Protein AF-A0A534Y8J9-F1 (afdb_monomer_lite)

pLDDT: mean 87.26, std 17.36, range [36.03, 98.44]

Radius of gyration: 17.43 Å; chains: 1; bounding box: 49×21×51 Å

Structure (mmCIF, N/CA/C/O backbone):
data_AF-A0A534Y8J9-F1
#
_entry.id   AF-A0A534Y8J9-F1
#
loop_
_atom_site.group_PDB
_atom_site.id
_atom_site.type_symbol
_atom_site.label_atom_id
_atom_site.label_alt_id
_atom_site.label_comp_id
_atom_site.label_asym_id
_atom_site.label_entity_id
_atom_site.label_seq_id
_atom_site.pdbx_PDB_ins_code
_atom_site.Cartn_x
_atom_site.Cartn_y
_atom_site.Cartn_z
_atom_site.occupancy
_atom_site.B_iso_or_equiv
_atom_site.auth_seq_id
_atom_site.auth_comp_id
_atom_site.auth_asym_id
_atom_site.auth_atom_id
_atom_site.pdbx_PDB_model_num
ATOM 1 N N . MET A 1 1 ? -16.786 -9.524 13.649 1.00 48.41 1 MET A N 1
ATOM 2 C CA . MET A 1 1 ? -15.762 -8.458 13.707 1.00 48.41 1 MET A CA 1
ATOM 3 C C . MET A 1 1 ? -15.717 -7.837 12.324 1.00 48.41 1 MET A C 1
ATOM 5 O O . MET A 1 1 ? -15.467 -8.593 11.394 1.00 48.41 1 MET A O 1
ATOM 9 N N . ALA A 1 2 ? -16.058 -6.559 12.136 1.00 64.69 2 ALA A N 1
ATOM 10 C CA . ALA A 1 2 ? -16.004 -5.973 10.794 1.00 64.69 2 ALA A CA 1
ATOM 11 C C . ALA A 1 2 ? -14.653 -5.271 10.601 1.00 64.69 2 ALA A C 1
ATOM 13 O O . ALA A 1 2 ? -14.343 -4.292 11.273 1.00 64.69 2 ALA A O 1
ATOM 14 N N . GLY A 1 3 ? -13.836 -5.839 9.720 1.00 76.81 3 GLY A N 1
ATOM 15 C CA . GLY A 1 3 ? -12.626 -5.232 9.173 1.00 76.81 3 GLY A CA 1
ATOM 16 C C . GLY A 1 3 ? -12.823 -4.921 7.690 1.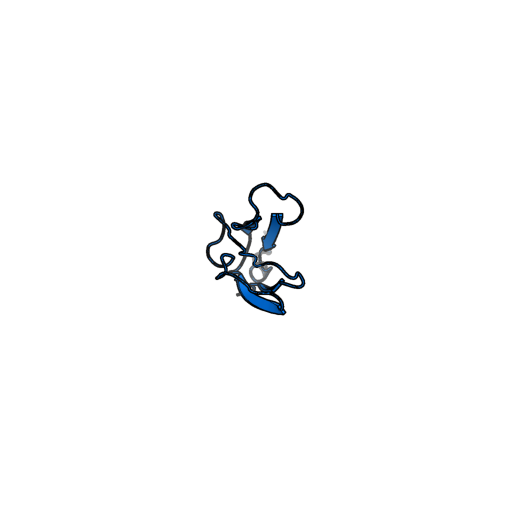00 76.81 3 GLY A C 1
ATOM 17 O O . GLY A 1 3 ? -13.936 -5.027 7.173 1.00 76.81 3 GLY A O 1
ATOM 18 N N . ALA A 1 4 ? -11.745 -4.579 6.994 1.00 86.25 4 ALA A N 1
ATOM 19 C CA . ALA A 1 4 ? -11.763 -4.371 5.547 1.00 86.25 4 ALA A CA 1
ATOM 20 C C . ALA A 1 4 ? -10.644 -5.171 4.880 1.00 86.25 4 ALA A C 1
ATOM 22 O O . ALA A 1 4 ? -9.545 -5.279 5.419 1.00 86.25 4 ALA A O 1
ATOM 23 N N . ARG A 1 5 ? -10.918 -5.713 3.693 1.00 93.81 5 ARG A N 1
ATOM 24 C CA . ARG A 1 5 ? -9.893 -6.291 2.821 1.00 93.81 5 ARG A CA 1
ATOM 25 C C . ARG A 1 5 ? -9.537 -5.253 1.764 1.00 93.81 5 ARG A C 1
ATOM 27 O O . ARG A 1 5 ? -10.429 -4.775 1.070 1.00 93.81 5 ARG A O 1
ATOM 34 N N . L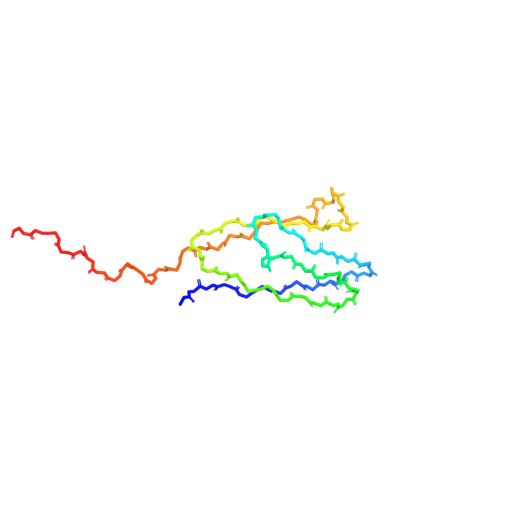EU A 1 6 ? -8.259 -4.912 1.667 1.00 95.38 6 LEU A N 1
ATOM 35 C CA . LEU A 1 6 ? -7.722 -3.976 0.683 1.00 95.38 6 LEU A CA 1
ATOM 36 C C . LEU A 1 6 ? -6.795 -4.727 -0.263 1.00 95.38 6 LEU A C 1
ATOM 38 O O . LEU A 1 6 ? -6.045 -5.597 0.176 1.00 95.38 6 LEU A O 1
ATOM 42 N N . GLU A 1 7 ? -6.830 -4.372 -1.539 1.00 97.62 7 GLU A N 1
ATOM 43 C CA . GLU A 1 7 ? -5.918 -4.895 -2.548 1.00 97.62 7 GLU A CA 1
ATOM 44 C C . GLU A 1 7 ? -5.170 -3.733 -3.194 1.00 97.62 7 GLU A C 1
ATOM 46 O O . GLU A 1 7 ? -5.776 -2.770 -3.660 1.00 97.62 7 GLU A O 1
ATOM 51 N N . PHE A 1 8 ? -3.845 -3.826 -3.176 1.00 97.31 8 PHE A N 1
ATOM 52 C CA . PHE A 1 8 ? -2.938 -2.909 -3.847 1.00 97.31 8 PHE A CA 1
ATOM 53 C C . PHE A 1 8 ? -2.361 -3.633 -5.048 1.00 97.31 8 PHE A C 1
ATOM 55 O O . PHE A 1 8 ? -1.734 -4.676 -4.873 1.00 97.31 8 PHE A O 1
ATOM 62 N N . THR A 1 9 ? -2.540 -3.074 -6.237 1.00 98.06 9 THR A N 1
ATOM 63 C CA . THR A 1 9 ? -1.964 -3.602 -7.474 1.00 98.06 9 THR A CA 1
ATOM 64 C C . THR A 1 9 ? -0.978 -2.588 -8.020 1.00 98.06 9 THR A C 1
ATOM 66 O O . THR A 1 9 ? -1.294 -1.404 -8.131 1.00 98.06 9 THR A O 1
ATOM 69 N N . ASN A 1 10 ? 0.224 -3.048 -8.347 1.00 97.81 10 ASN A N 1
ATOM 70 C CA . ASN A 1 10 ? 1.193 -2.236 -9.058 1.00 97.81 10 ASN A CA 1
ATOM 71 C C . ASN A 1 10 ? 0.870 -2.262 -10.558 1.00 97.81 10 ASN A C 1
ATOM 73 O O . ASN A 1 10 ? 1.225 -3.211 -11.253 1.00 97.81 10 ASN A O 1
ATOM 77 N N . GLU A 1 11 ? 0.188 -1.232 -11.050 1.00 97.00 11 GLU A N 1
ATOM 78 C CA . GLU A 1 11 ? -0.118 -1.068 -12.479 1.00 97.00 11 GLU A CA 1
ATOM 79 C C . GLU A 1 11 ? 0.969 -0.294 -13.250 1.00 97.00 11 GLU A C 1
ATOM 81 O O . GLU A 1 11 ? 0.833 -0.075 -14.453 1.00 97.00 11 GLU A O 1
ATOM 86 N N . ASP A 1 12 ? 2.052 0.114 -12.581 1.00 94.62 12 ASP A N 1
ATOM 87 C CA . ASP A 1 12 ? 3.215 0.728 -13.223 1.00 94.62 12 ASP A CA 1
ATOM 88 C C . ASP A 1 12 ? 4.212 -0.350 -13.704 1.00 94.62 12 ASP A C 1
ATOM 90 O O . ASP A 1 12 ? 4.055 -1.559 -13.525 1.00 94.62 12 ASP A O 1
ATOM 94 N N . THR A 1 13 ? 5.264 0.117 -14.360 1.00 96.25 13 THR A N 1
ATOM 95 C CA . THR A 1 13 ? 6.392 -0.621 -14.918 1.00 96.25 13 THR A CA 1
ATOM 96 C C . THR A 1 13 ? 7.575 -0.740 -13.958 1.00 96.25 13 THR A C 1
ATOM 98 O O . THR A 1 13 ? 8.461 -1.565 -14.187 1.00 96.25 13 THR A O 1
ATOM 101 N N . VAL A 1 14 ? 7.613 0.069 -12.894 1.00 96.81 14 VAL A N 1
ATOM 102 C CA . VAL A 1 14 ? 8.672 0.043 -11.875 1.00 96.81 14 VAL A CA 1
ATOM 103 C C . VAL A 1 14 ? 8.223 -0.721 -10.634 1.00 96.81 14 VAL A C 1
ATOM 105 O O . VAL A 1 14 ? 7.037 -0.946 -10.424 1.00 96.81 14 VAL A O 1
ATOM 108 N N . ASN A 1 15 ? 9.170 -1.161 -9.808 1.00 98.19 15 ASN A N 1
ATOM 109 C CA . ASN A 1 15 ? 8.842 -1.823 -8.547 1.00 98.19 15 ASN A CA 1
ATOM 110 C C . ASN A 1 15 ? 8.360 -0.805 -7.508 1.00 98.19 15 ASN A C 1
ATOM 112 O O . ASN A 1 15 ? 8.953 0.265 -7.374 1.00 98.19 15 ASN A O 1
ATOM 116 N N . HIS A 1 16 ? 7.368 -1.201 -6.714 1.00 98.25 16 HIS A N 1
ATOM 117 C CA . HIS A 1 16 ? 6.814 -0.404 -5.618 1.00 98.25 16 HIS A CA 1
ATOM 118 C C . HIS A 1 16 ? 6.765 -1.214 -4.324 1.00 98.25 16 HIS A C 1
ATOM 120 O O . HIS A 1 16 ? 6.734 -2.445 -4.356 1.00 98.25 16 HIS A O 1
ATOM 126 N N . GLN A 1 17 ? 6.717 -0.548 -3.173 1.00 98.44 17 GLN A N 1
ATOM 127 C CA . GLN A 1 17 ? 6.481 -1.227 -1.901 1.00 98.44 17 GLN A CA 1
ATOM 128 C C . GLN A 1 17 ? 5.628 -0.373 -0.971 1.00 98.44 17 GLN A C 1
ATOM 130 O O . GLN A 1 17 ? 6.074 0.675 -0.515 1.00 98.44 17 GLN A O 1
ATOM 135 N N . VAL A 1 18 ? 4.437 -0.860 -0.624 1.00 98.06 18 VAL A N 1
ATOM 136 C CA . VAL A 1 18 ? 3.565 -0.190 0.344 1.00 98.06 18 VAL A CA 1
ATOM 137 C C . VAL A 1 18 ? 4.127 -0.416 1.745 1.00 98.06 18 VAL A C 1
ATOM 139 O O . VAL A 1 18 ? 4.323 -1.560 2.153 1.00 98.06 18 VAL A O 1
ATOM 142 N N . VAL A 1 19 ? 4.380 0.656 2.492 1.00 97.81 19 VAL A N 1
ATOM 143 C CA . VAL A 1 19 ? 4.800 0.593 3.899 1.00 97.81 19 VAL A CA 1
ATOM 144 C C . VAL A 1 19 ? 3.938 1.494 4.770 1.00 97.81 19 VAL A C 1
ATOM 146 O O . VAL A 1 19 ? 3.504 2.563 4.343 1.00 97.81 19 VAL A O 1
ATOM 149 N N . SER A 1 20 ? 3.710 1.072 6.013 1.00 97.12 20 SER A N 1
ATOM 150 C CA . SER A 1 20 ? 2.972 1.841 7.016 1.00 97.12 20 SER A CA 1
ATOM 151 C C . SER A 1 20 ? 3.614 1.677 8.389 1.00 97.12 20 SER A C 1
ATOM 153 O O . SER A 1 20 ? 3.872 0.557 8.829 1.00 97.12 20 SER A O 1
ATOM 155 N N . ASN A 1 21 ? 3.834 2.798 9.080 1.00 95.56 21 ASN A N 1
ATOM 156 C CA . ASN A 1 21 ? 4.287 2.805 10.476 1.00 95.56 21 ASN A CA 1
ATOM 157 C C . ASN A 1 21 ? 3.120 2.704 11.470 1.00 95.56 21 ASN A C 1
ATOM 159 O O . ASN A 1 21 ? 3.328 2.333 12.622 1.00 95.56 21 ASN A O 1
ATOM 163 N N . ASP A 1 22 ? 1.903 3.026 11.025 1.00 94.94 22 ASP A N 1
ATOM 164 C CA . ASP A 1 22 ? 0.708 3.035 11.872 1.00 94.94 22 ASP A CA 1
ATOM 165 C C . ASP A 1 22 ? 0.073 1.642 11.962 1.00 94.94 22 ASP A C 1
ATOM 167 O O . ASP A 1 22 ? -0.445 1.249 13.007 1.00 94.94 22 ASP A O 1
ATOM 171 N N . CYS A 1 23 ? 0.105 0.887 10.856 1.00 95.06 23 CYS A N 1
ATOM 172 C CA . CYS A 1 23 ? -0.559 -0.407 10.728 1.00 95.06 23 CYS A CA 1
ATOM 173 C C . CYS A 1 23 ? 0.333 -1.390 9.969 1.00 95.06 23 CYS A C 1
ATOM 175 O O . CYS A 1 23 ? 0.437 -1.341 8.744 1.00 95.06 23 CYS A O 1
ATOM 177 N N . SER A 1 24 ? 0.943 -2.333 10.689 1.00 94.88 24 SER A N 1
ATOM 178 C CA . SER A 1 24 ? 1.850 -3.327 10.098 1.00 94.88 24 SER A CA 1
ATOM 179 C C . SER A 1 24 ? 1.173 -4.226 9.057 1.00 94.88 24 SER A C 1
ATOM 181 O O . SER A 1 24 ? 1.839 -4.712 8.148 1.00 94.88 24 SER A O 1
ATOM 183 N N . GLU A 1 25 ? -0.152 -4.398 9.137 1.00 94.88 25 GLU A N 1
ATOM 184 C CA . GLU A 1 25 ? -0.948 -5.158 8.161 1.00 94.88 25 GLU A CA 1
ATOM 185 C C . GLU A 1 25 ? -0.925 -4.513 6.762 1.00 94.88 25 GLU A C 1
ATOM 187 O O . GLU A 1 25 ? -1.193 -5.182 5.766 1.00 94.88 25 GLU A O 1
ATOM 192 N N . LEU A 1 26 ? -0.612 -3.215 6.697 1.00 96.00 26 LEU A N 1
ATOM 193 C CA . LEU A 1 26 ? -0.541 -2.400 5.487 1.00 96.00 26 LEU A CA 1
ATOM 194 C C . LEU A 1 26 ? 0.902 -2.261 4.966 1.00 96.00 26 LEU A C 1
ATOM 196 O O . LEU A 1 26 ? 1.214 -1.317 4.248 1.00 96.00 26 LEU A O 1
ATOM 200 N N . SER A 1 27 ? 1.794 -3.182 5.341 1.00 97.50 27 SER A N 1
ATOM 201 C CA . SER A 1 27 ? 3.152 -3.272 4.795 1.00 97.50 27 SER A CA 1
ATOM 202 C C . SER A 1 27 ? 3.286 -4.484 3.875 1.00 97.50 27 SER A C 1
ATOM 204 O O . SER A 1 27 ? 3.091 -5.624 4.300 1.00 97.50 27 SER A O 1
ATOM 206 N N . SER A 1 28 ? 3.622 -4.242 2.610 1.00 98.06 28 SER A N 1
ATOM 207 C CA . SER A 1 28 ? 3.752 -5.268 1.579 1.00 98.06 28 SER A CA 1
ATOM 208 C C . SER A 1 28 ? 5.209 -5.715 1.386 1.00 98.06 28 SER A C 1
ATOM 210 O O . SER A 1 28 ? 6.156 -4.982 1.699 1.00 98.06 28 SER A O 1
ATOM 212 N N . PRO A 1 29 ? 5.432 -6.891 0.776 1.00 98.06 29 PRO A N 1
ATOM 213 C CA . PRO A 1 29 ? 6.654 -7.154 0.021 1.00 98.06 29 PRO A CA 1
ATOM 214 C C . PRO A 1 29 ? 6.820 -6.155 -1.137 1.00 98.06 29 PRO A C 1
ATOM 216 O O . PRO A 1 29 ? 5.887 -5.424 -1.478 1.00 98.06 29 PRO A O 1
ATOM 219 N N . VAL A 1 30 ? 7.987 -6.159 -1.784 1.00 98.38 30 VAL A N 1
ATOM 220 C CA . VAL A 1 30 ? 8.172 -5.428 -3.047 1.00 98.38 30 VAL A CA 1
ATOM 221 C C . VAL A 1 30 ? 7.251 -6.021 -4.115 1.00 98.38 30 VAL A C 1
ATOM 223 O O . VAL A 1 30 ? 7.271 -7.227 -4.364 1.00 98.38 30 VAL A O 1
ATOM 226 N N . LEU A 1 31 ? 6.456 -5.164 -4.748 1.00 98.44 31 LEU A N 1
ATOM 227 C CA . LEU A 1 31 ? 5.526 -5.496 -5.816 1.00 98.44 31 LEU A CA 1
ATOM 228 C C . LEU A 1 31 ? 6.173 -5.159 -7.156 1.00 98.44 31 LEU A C 1
ATOM 230 O O . LEU A 1 31 ? 6.408 -3.991 -7.471 1.00 98.44 31 LEU A O 1
ATOM 234 N N . ALA A 1 32 ? 6.457 -6.190 -7.947 1.00 98.44 32 ALA A N 1
ATOM 235 C CA . ALA A 1 32 ? 6.834 -6.021 -9.346 1.00 98.44 32 ALA A CA 1
ATOM 236 C C . ALA A 1 32 ? 5.644 -5.520 -10.185 1.00 98.44 32 ALA A C 1
ATOM 238 O O . ALA A 1 32 ? 4.504 -5.542 -9.719 1.00 98.44 32 ALA A O 1
ATOM 239 N N . ALA A 1 33 ? 5.907 -5.089 -11.419 1.00 98.06 33 ALA A N 1
ATOM 240 C CA . ALA A 1 33 ? 4.865 -4.682 -12.362 1.00 98.06 33 ALA A CA 1
ATOM 241 C C . ALA A 1 33 ? 3.788 -5.774 -12.515 1.00 98.06 33 ALA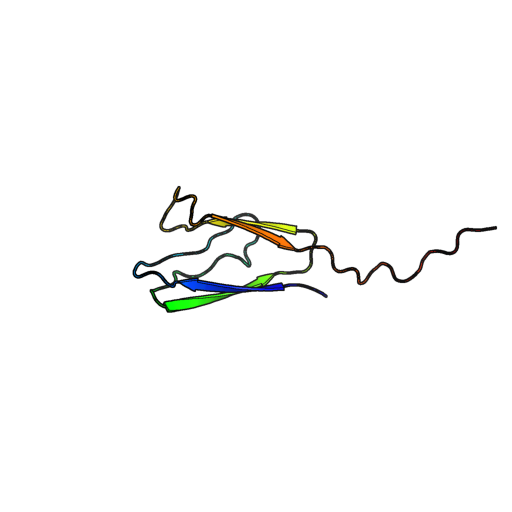 A C 1
ATOM 243 O O . ALA A 1 33 ? 4.102 -6.945 -12.744 1.00 98.06 33 ALA A O 1
ATOM 244 N N . GLY A 1 34 ? 2.520 -5.392 -12.361 1.00 98.00 34 GLY A N 1
ATOM 245 C CA . GLY A 1 34 ? 1.353 -6.276 -12.405 1.00 98.00 34 GLY A CA 1
ATOM 246 C C . GLY A 1 34 ? 1.129 -7.141 -11.158 1.00 98.00 34 GLY A C 1
ATOM 247 O O . GLY A 1 34 ? 0.160 -7.896 -11.123 1.00 98.00 34 GLY A O 1
ATOM 248 N N . ALA A 1 35 ? 1.996 -7.072 -10.143 1.00 98.44 35 ALA A N 1
ATOM 249 C CA . ALA A 1 35 ? 1.816 -7.821 -8.902 1.00 98.44 35 ALA A CA 1
ATOM 250 C C . ALA A 1 35 ? 0.844 -7.113 -7.948 1.00 98.44 35 ALA A C 1
ATOM 252 O O . ALA A 1 35 ? 0.767 -5.882 -7.915 1.00 98.44 35 ALA A O 1
ATOM 253 N N . SER A 1 36 ? 0.170 -7.906 -7.112 1.00 98.31 36 SER A N 1
ATOM 254 C CA . SER A 1 36 ? -0.790 -7.409 -6.126 1.00 98.31 36 SER A CA 1
ATOM 255 C C . SER A 1 36 ? -0.484 -7.900 -4.714 1.00 98.31 36 SER A C 1
ATOM 257 O O . SER A 1 36 ? 0.041 -8.996 -4.507 1.00 98.31 36 SER A O 1
ATOM 259 N N . PHE A 1 37 ? -0.858 -7.092 -3.727 1.00 98.19 37 PHE A N 1
ATOM 260 C CA . PHE A 1 37 ? -0.813 -7.414 -2.307 1.00 98.19 37 PHE A CA 1
ATOM 261 C C . PHE A 1 37 ? -2.173 -7.164 -1.666 1.00 98.19 37 PHE A C 1
ATOM 263 O O . PHE A 1 37 ? -2.778 -6.107 -1.830 1.00 98.19 37 PHE A O 1
ATOM 270 N N . THR A 1 38 ? -2.643 -8.144 -0.898 1.00 98.19 38 THR A N 1
ATOM 271 C CA . THR A 1 38 ? -3.858 -8.019 -0.096 1.00 98.19 38 THR A CA 1
ATOM 272 C C . THR A 1 38 ? -3.496 -7.720 1.357 1.00 98.19 38 THR A C 1
ATOM 274 O O . THR A 1 38 ? -2.877 -8.556 2.014 1.00 98.19 38 THR A O 1
ATOM 277 N N . ALA A 1 39 ? -3.997 -6.606 1.891 1.00 96.62 39 ALA A N 1
ATOM 278 C CA . ALA A 1 39 ? -4.006 -6.315 3.322 1.00 96.62 39 ALA A CA 1
ATOM 279 C C . ALA A 1 39 ? -5.372 -6.664 3.932 1.00 96.62 39 ALA A C 1
ATOM 281 O O . ALA A 1 39 ? -6.423 -6.348 3.367 1.00 96.62 39 ALA A O 1
ATOM 282 N N . THR A 1 40 ? -5.374 -7.294 5.107 1.00 95.31 40 THR A N 1
ATOM 283 C CA . THR A 1 40 ? -6.597 -7.500 5.899 1.00 95.31 40 THR A CA 1
ATOM 284 C C . THR A 1 40 ? -6.544 -6.595 7.117 1.00 95.31 40 THR A C 1
ATOM 286 O O . THR A 1 40 ? -5.801 -6.851 8.060 1.00 95.31 40 THR A O 1
ATOM 289 N N . MET A 1 41 ? -7.332 -5.527 7.090 1.00 92.62 41 MET A N 1
ATOM 290 C CA . MET A 1 41 ? -7.388 -4.551 8.166 1.00 92.62 41 MET A CA 1
ATOM 291 C C . MET A 1 41 ? -8.244 -5.089 9.309 1.00 92.62 41 MET A C 1
ATOM 293 O O . MET A 1 41 ? -9.409 -5.443 9.101 1.00 92.62 41 MET A O 1
ATOM 297 N N . GLY A 1 42 ? -7.692 -5.093 10.526 1.00 89.75 42 GLY A N 1
ATOM 298 C CA . GLY A 1 42 ? -8.477 -5.296 11.744 1.00 89.75 42 GLY A CA 1
ATOM 299 C C . GLY A 1 42 ? -9.620 -4.281 11.910 1.00 89.75 42 GLY A C 1
ATOM 300 O O . GLY A 1 42 ? -9.689 -3.273 11.202 1.00 89.75 42 GLY A O 1
ATOM 301 N N . ALA A 1 43 ? -10.517 -4.549 12.862 1.00 89.00 43 ALA A N 1
ATOM 302 C CA . ALA A 1 43 ? -11.648 -3.671 13.154 1.00 89.00 43 ALA A CA 1
ATOM 303 C C . ALA A 1 43 ? -11.198 -2.259 13.573 1.00 89.00 43 ALA A C 1
ATOM 305 O O . ALA A 1 43 ? -10.148 -2.085 14.193 1.00 89.00 43 ALA A O 1
ATOM 306 N N . GLY A 1 44 ? -12.008 -1.260 13.221 1.00 88.81 44 GLY A N 1
ATOM 307 C CA . GLY A 1 44 ? -11.810 0.126 13.637 1.00 88.81 44 GLY A CA 1
ATOM 308 C C . GLY A 1 44 ? -12.320 0.423 15.060 1.00 88.81 44 GLY A C 1
ATOM 309 O O . GLY A 1 44 ? -12.870 -0.466 15.714 1.00 88.81 44 GLY A O 1
ATOM 310 N N . PRO A 1 45 ? -12.208 1.683 15.522 1.00 91.50 45 PRO A N 1
ATOM 311 C CA . PRO A 1 45 ? -11.728 2.831 14.754 1.00 91.50 45 PRO A CA 1
ATOM 312 C C . PRO A 1 45 ? -10.195 2.886 14.690 1.00 91.50 45 PRO A C 1
ATOM 314 O O . PRO A 1 45 ? -9.527 2.865 15.720 1.00 91.50 45 PRO A O 1
ATOM 317 N N . LYS A 1 46 ? -9.632 2.988 13.480 1.00 91.94 46 LYS A N 1
ATOM 318 C CA . LYS A 1 46 ? -8.200 3.265 13.279 1.00 91.94 46 LYS A CA 1
ATOM 319 C C . LYS A 1 46 ? -7.936 4.005 11.974 1.00 91.94 46 LYS A C 1
ATOM 321 O O . LYS A 1 46 ? -8.670 3.838 11.001 1.00 91.94 46 LYS A O 1
ATOM 326 N N . THR A 1 47 ? -6.859 4.781 11.960 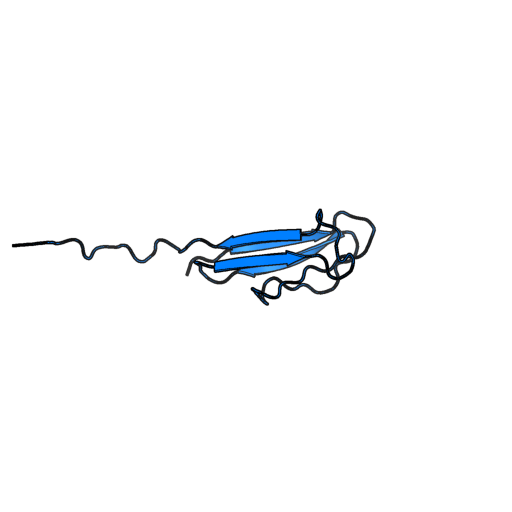1.00 95.50 47 THR A N 1
ATOM 327 C CA . THR A 1 47 ? -6.356 5.479 10.775 1.00 95.50 47 THR A CA 1
ATOM 328 C C . THR A 1 47 ? -4.916 5.050 10.544 1.00 95.50 47 THR A C 1
ATOM 330 O O . THR A 1 47 ? -4.106 5.129 11.460 1.00 95.50 47 THR A O 1
ATOM 333 N N . CYS A 1 48 ? -4.621 4.596 9.331 1.00 96.00 48 CYS A N 1
ATOM 334 C CA . CYS A 1 48 ? -3.310 4.119 8.918 1.00 96.00 48 CYS A CA 1
ATOM 335 C C . CYS A 1 48 ? -2.828 4.953 7.736 1.00 96.00 48 CYS A C 1
ATOM 337 O O . CYS A 1 48 ? -3.506 5.002 6.708 1.00 96.00 48 CYS A O 1
ATOM 339 N N . THR A 1 49 ? -1.667 5.583 7.844 1.00 97.31 49 THR A N 1
ATOM 340 C CA . THR A 1 49 ? -0.998 6.191 6.692 1.00 97.31 49 THR A CA 1
ATOM 341 C C . THR A 1 49 ? -0.110 5.166 6.004 1.00 97.31 49 THR A C 1
ATOM 343 O O . THR A 1 49 ? 0.444 4.278 6.654 1.00 97.31 49 THR A O 1
ATOM 346 N N . PHE A 1 50 ? 0.013 5.257 4.685 1.00 97.44 50 PHE A N 1
ATOM 347 C CA . PHE A 1 50 ? 0.949 4.446 3.917 1.00 97.44 50 PHE A CA 1
ATOM 348 C C . PHE A 1 50 ? 1.687 5.291 2.885 1.00 97.44 50 PHE A C 1
ATOM 350 O O . PHE A 1 50 ? 1.190 6.328 2.434 1.00 97.44 50 PHE A O 1
ATOM 357 N N . SER A 1 51 ? 2.870 4.829 2.502 1.00 97.75 51 SER A N 1
ATOM 358 C CA . SER A 1 51 ? 3.685 5.415 1.443 1.00 97.75 51 SER A CA 1
ATOM 359 C C . SER A 1 51 ? 4.422 4.336 0.656 1.00 97.75 51 SER A C 1
ATOM 361 O O . SER A 1 51 ? 4.465 3.174 1.065 1.00 97.75 51 SER A O 1
ATOM 363 N N . ASP A 1 52 ? 5.004 4.722 -0.477 1.00 97.75 52 ASP A N 1
ATOM 364 C CA . ASP A 1 52 ? 5.946 3.879 -1.204 1.00 97.75 52 ASP A CA 1
ATOM 365 C C . ASP A 1 52 ? 7.371 4.020 -0.649 1.00 97.75 52 ASP A C 1
ATOM 367 O O . ASP A 1 52 ? 7.981 5.092 -0.727 1.00 97.75 52 ASP A O 1
ATOM 371 N N . ALA A 1 53 ? 7.923 2.927 -0.119 1.00 97.56 53 ALA A N 1
ATOM 372 C CA . ALA A 1 53 ? 9.285 2.894 0.413 1.00 97.56 53 ALA A CA 1
ATOM 373 C C . ALA A 1 53 ? 10.366 3.046 -0.665 1.00 97.56 53 ALA A C 1
ATOM 375 O O . ALA A 1 53 ? 11.458 3.534 -0.371 1.00 97.56 53 ALA A O 1
ATOM 376 N N . LEU A 1 54 ? 10.082 2.629 -1.903 1.00 97.56 54 LEU A N 1
ATOM 377 C CA . LEU A 1 54 ? 11.037 2.691 -3.012 1.00 97.56 54 LEU A CA 1
ATOM 378 C C . LEU A 1 54 ? 11.026 4.056 -3.705 1.00 97.56 54 LEU A C 1
ATOM 380 O O . LEU A 1 54 ? 11.973 4.401 -4.412 1.00 97.56 54 LEU A O 1
ATOM 384 N N . MET A 1 55 ? 9.990 4.859 -3.460 1.00 94.75 55 MET A N 1
ATOM 385 C CA . MET A 1 55 ? 9.858 6.218 -3.977 1.00 94.75 55 MET A CA 1
ATOM 386 C C . MET A 1 55 ? 9.558 7.228 -2.864 1.00 94.75 55 MET A C 1
ATOM 388 O O . MET A 1 55 ? 8.510 7.887 -2.870 1.00 94.75 55 MET A O 1
ATOM 392 N N . PRO A 1 56 ? 10.499 7.409 -1.919 1.00 90.06 56 PRO A N 1
ATOM 393 C CA . PRO A 1 56 ? 10.302 8.314 -0.798 1.00 90.06 56 PRO A CA 1
ATOM 394 C C . PRO A 1 56 ? 10.070 9.749 -1.289 1.00 90.06 56 PRO A C 1
ATOM 396 O O . PRO A 1 56 ? 10.766 10.257 -2.170 1.00 90.06 56 PRO A O 1
ATOM 399 N N . GLY A 1 57 ? 9.068 10.417 -0.715 1.00 88.38 57 GLY A N 1
ATOM 400 C CA . GLY A 1 57 ? 8.728 11.807 -1.032 1.00 88.38 57 GLY A CA 1
ATOM 401 C C . GLY A 1 57 ? 7.865 12.004 -2.284 1.00 88.38 57 GLY A C 1
ATOM 402 O O . GLY A 1 57 ? 7.448 13.131 -2.555 1.00 88.38 57 GLY A O 1
ATOM 403 N N . LYS A 1 58 ? 7.532 10.943 -3.034 1.00 93.31 58 LYS A N 1
ATOM 404 C CA . LYS A 1 58 ? 6.515 11.022 -4.091 1.00 93.31 58 LYS A CA 1
ATOM 405 C C . LYS A 1 58 ? 5.126 11.047 -3.462 1.00 93.31 58 LYS A C 1
ATOM 407 O O . LYS A 1 58 ? 4.544 10.009 -3.170 1.00 93.31 58 LYS A O 1
ATOM 412 N N . THR A 1 59 ? 4.568 12.243 -3.290 1.00 92.94 59 THR A N 1
ATOM 413 C CA . THR A 1 59 ? 3.265 12.433 -2.631 1.00 92.94 59 THR A CA 1
ATOM 414 C C . THR A 1 59 ? 2.103 11.724 -3.319 1.00 92.94 59 THR A C 1
ATOM 416 O O . THR A 1 59 ? 1.140 11.378 -2.644 1.00 92.94 59 THR A O 1
ATOM 419 N N . ALA A 1 60 ? 2.216 11.457 -4.622 1.00 94.19 60 ALA A N 1
ATOM 420 C CA . ALA A 1 60 ? 1.247 10.671 -5.383 1.00 94.19 60 ALA A CA 1
ATOM 421 C C . ALA A 1 60 ? 1.149 9.201 -4.930 1.00 94.19 60 ALA A C 1
ATOM 423 O O . ALA A 1 60 ? 0.122 8.572 -5.155 1.00 94.19 60 ALA A O 1
ATOM 424 N N . PHE A 1 61 ? 2.186 8.665 -4.277 1.00 95.12 61 PHE A N 1
ATOM 425 C CA . PHE A 1 61 ? 2.227 7.294 -3.756 1.00 95.12 61 PHE A CA 1
ATOM 426 C C . PHE A 1 61 ? 2.109 7.257 -2.230 1.00 95.12 61 PHE A C 1
ATOM 428 O O . PHE A 1 61 ? 2.686 6.396 -1.570 1.00 95.12 61 PHE A O 1
ATOM 435 N N . GLN A 1 62 ? 1.387 8.221 -1.660 1.00 96.12 62 GLN A N 1
ATOM 436 C CA . GLN A 1 62 ? 1.074 8.278 -0.238 1.00 96.12 62 GLN A CA 1
ATOM 437 C C . GLN A 1 62 ? -0.437 8.353 -0.057 1.00 96.12 62 GLN A C 1
ATOM 439 O O . GLN A 1 62 ? -1.135 8.974 -0.859 1.00 96.12 62 GLN A O 1
ATOM 444 N N . GLY A 1 63 ? -0.948 7.753 1.011 1.00 96.19 63 GLY A N 1
ATOM 445 C CA . GLY A 1 63 ? -2.378 7.755 1.278 1.00 96.19 63 GLY A CA 1
ATOM 446 C C . GLY A 1 63 ? -2.725 7.426 2.718 1.00 96.19 63 GLY A C 1
ATOM 447 O O . GLY A 1 63 ? -1.866 7.122 3.545 1.00 96.19 63 GLY A O 1
ATOM 448 N N . THR A 1 64 ? -4.024 7.486 2.999 1.00 96.75 64 THR A N 1
ATOM 449 C CA . THR A 1 64 ? -4.588 7.220 4.320 1.00 96.75 64 THR A CA 1
ATOM 450 C C . THR A 1 64 ? -5.745 6.243 4.191 1.00 96.75 64 THR A C 1
ATOM 452 O O . THR A 1 64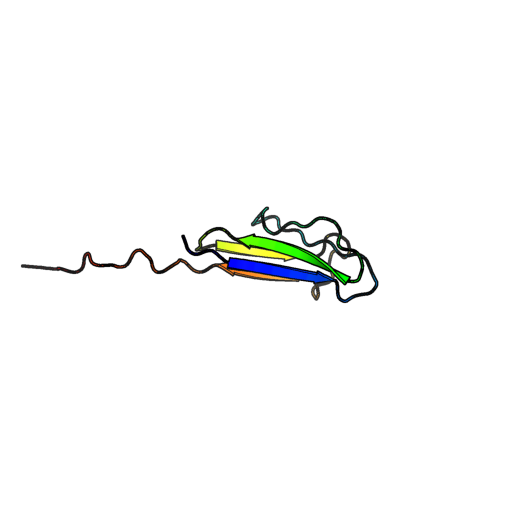 ? -6.648 6.438 3.381 1.00 96.75 64 THR A O 1
ATOM 455 N N . VAL A 1 65 ? -5.737 5.210 5.026 1.00 95.19 65 VAL A N 1
ATOM 456 C CA . VAL A 1 65 ? -6.840 4.269 5.214 1.00 95.19 65 VAL A CA 1
ATOM 457 C C . VAL A 1 65 ? -7.487 4.563 6.560 1.00 95.19 65 VAL A C 1
ATOM 459 O O . VAL A 1 65 ? -6.838 4.451 7.597 1.00 95.19 65 VAL A O 1
ATOM 462 N N . THR A 1 66 ? -8.778 4.887 6.564 1.00 94.38 66 THR A N 1
ATOM 463 C CA . THR A 1 66 ? -9.566 5.007 7.797 1.00 94.38 66 THR A CA 1
ATOM 464 C C . THR A 1 66 ? -10.544 3.845 7.885 1.00 94.38 66 THR A C 1
ATOM 466 O O . THR A 1 66 ? -11.440 3.712 7.055 1.00 94.38 66 THR A O 1
ATOM 469 N N . VAL A 1 67 ? -10.385 3.007 8.908 1.00 92.12 67 VAL A N 1
ATOM 470 C CA . VAL A 1 67 ? -11.330 1.936 9.232 1.00 92.12 67 VAL A CA 1
ATOM 471 C C . VAL A 1 67 ? -12.275 2.461 10.298 1.00 92.12 67 VAL A C 1
ATOM 473 O O . VAL A 1 67 ? -11.860 2.768 11.417 1.00 92.12 67 VAL A O 1
ATOM 476 N N . GLN A 1 68 ? -13.550 2.580 9.948 1.00 89.75 68 GLN A N 1
ATOM 477 C CA . GLN A 1 68 ? -14.582 3.021 10.879 1.00 89.75 68 GLN A CA 1
ATOM 478 C C . GLN A 1 68 ? -14.919 1.912 11.882 1.00 89.75 68 GLN A C 1
ATOM 480 O O . GLN A 1 68 ? -14.753 0.720 11.611 1.00 89.75 68 GLN A O 1
ATOM 485 N N . GLN A 1 69 ? -15.398 2.308 13.059 1.00 84.06 69 GLN A N 1
ATOM 486 C CA . GLN A 1 69 ? -15.910 1.363 14.043 1.00 84.06 69 GLN A CA 1
ATOM 487 C C . GLN A 1 69 ? -17.105 0.606 13.455 1.00 84.06 69 GLN A C 1
ATOM 489 O O . GLN A 1 69 ? -18.029 1.207 12.908 1.00 84.06 69 GLN A O 1
ATOM 494 N N . SER A 1 70 ? -17.102 -0.722 13.574 1.00 72.25 70 SER A N 1
ATOM 495 C CA . SER A 1 70 ? -18.278 -1.517 13.226 1.00 72.25 70 SER A CA 1
ATOM 496 C C . SER A 1 70 ? -19.390 -1.206 14.227 1.00 72.25 70 SER A C 1
ATOM 498 O O . SER A 1 70 ? -19.180 -1.331 15.431 1.00 72.25 70 SER A O 1
ATOM 500 N N . SER A 1 71 ? -20.590 -0.875 13.760 1.00 64.25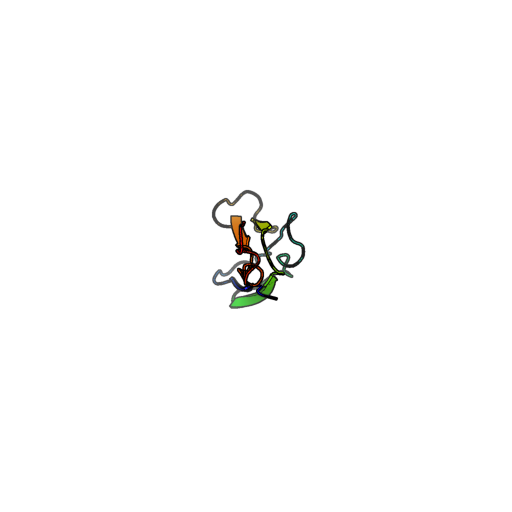 71 SER A N 1
ATOM 501 C CA . SER A 1 71 ? -21.766 -0.597 14.601 1.00 64.25 71 SER A CA 1
ATOM 502 C C . SER A 1 71 ? -22.328 -1.827 15.340 1.00 64.25 71 SER A C 1
ATOM 504 O O . SER A 1 71 ? -23.437 -1.792 15.864 1.00 64.25 71 SER A O 1
ATOM 506 N N . THR A 1 72 ? -21.572 -2.924 15.453 1.00 57.31 72 THR A N 1
ATOM 507 C CA . THR A 1 72 ? -21.985 -4.168 16.131 1.00 57.31 72 THR A CA 1
ATOM 508 C C . THR A 1 72 ? -21.897 -4.070 17.663 1.00 57.31 72 THR A C 1
ATOM 510 O O . THR A 1 72 ? -21.470 -5.008 18.331 1.00 57.31 72 THR A O 1
ATOM 513 N N . GLY A 1 73 ? -22.280 -2.919 18.216 1.00 53.31 73 GLY A N 1
ATOM 514 C CA . GLY A 1 73 ? -22.265 -2.627 19.648 1.00 53.31 73 GLY A CA 1
ATOM 515 C C . GLY A 1 73 ? -23.320 -1.619 20.109 1.00 53.31 73 GLY A C 1
ATOM 516 O O . GLY A 1 73 ? -23.309 -1.285 21.285 1.00 53.31 73 GLY A O 1
ATOM 517 N N . ASP A 1 74 ? -24.232 -1.166 19.238 1.00 50.12 74 ASP A N 1
ATOM 518 C CA . ASP A 1 74 ? -25.344 -0.280 19.635 1.00 50.12 74 ASP A CA 1
ATOM 519 C C . ASP A 1 74 ? -26.705 -0.998 19.598 1.00 50.12 74 ASP A C 1
ATOM 521 O O . ASP A 1 74 ? -27.751 -0.438 19.278 1.00 50.12 74 ASP A O 1
ATOM 525 N N . ALA A 1 75 ? -26.697 -2.295 19.917 1.00 51.03 75 ALA A N 1
ATOM 526 C CA . ALA A 1 75 ? -27.914 -3.026 20.240 1.00 51.03 75 ALA A CA 1
ATOM 527 C C . ALA A 1 75 ? -28.211 -2.870 21.742 1.00 51.03 75 ALA A C 1
ATOM 529 O O . ALA A 1 75 ? -27.899 -3.744 22.543 1.00 51.03 75 ALA A O 1
ATOM 530 N N . GLY A 1 76 ? -28.829 -1.741 22.097 1.00 48.59 76 GLY A N 1
ATOM 531 C CA . GLY A 1 76 ? -29.817 -1.675 23.175 1.00 48.59 76 GLY A CA 1
ATOM 532 C C . GLY A 1 76 ? -29.317 -1.717 24.622 1.00 48.59 76 GLY A C 1
ATOM 533 O O . GLY A 1 76 ? -29.601 -2.666 25.340 1.00 48.59 76 GLY A O 1
ATOM 534 N N . TYR A 1 77 ? -28.756 -0.611 25.112 1.00 51.19 77 TYR A N 1
ATOM 535 C CA . TYR A 1 77 ? -28.996 -0.185 26.502 1.00 51.19 77 TYR A CA 1
ATOM 536 C C . TYR A 1 77 ? -29.607 1.218 26.526 1.00 51.19 77 TYR A C 1
ATOM 538 O O . TYR A 1 77 ? -29.154 2.130 27.207 1.00 51.19 77 TYR A O 1
ATOM 546 N N . GLY A 1 78 ? -30.671 1.384 25.743 1.00 42.34 78 GLY A N 1
ATOM 547 C CA . GLY A 1 78 ? -31.603 2.494 25.861 1.00 42.34 78 GLY A CA 1
ATOM 548 C C . GLY A 1 78 ? -32.893 2.004 26.502 1.00 42.34 78 GLY A C 1
ATOM 549 O O . GLY A 1 78 ? -33.865 1.763 25.799 1.00 42.34 78 GLY A O 1
ATOM 550 N N . ASN A 1 79 ? -32.915 1.872 27.827 1.00 42.03 79 ASN A N 1
ATOM 551 C CA . ASN A 1 79 ? -34.143 2.196 28.543 1.00 42.03 79 ASN A CA 1
ATOM 552 C C . ASN A 1 79 ? -33.810 3.145 29.701 1.00 42.03 79 ASN A C 1
ATOM 554 O O . ASN A 1 79 ? -33.444 2.690 30.787 1.00 42.03 79 ASN A O 1
ATOM 558 N N . PRO A 1 80 ? -33.857 4.465 29.461 1.00 51.09 80 PRO A N 1
ATOM 559 C CA . PRO A 1 80 ? -33.815 5.449 30.520 1.00 51.09 80 PRO A CA 1
ATOM 560 C C . PRO A 1 80 ? -35.225 5.634 31.112 1.00 51.09 80 PRO A C 1
ATOM 562 O O . PRO A 1 80 ? -36.074 6.259 30.485 1.00 51.09 80 PRO A O 1
ATOM 565 N N . TYR A 1 81 ? -35.380 5.180 32.363 1.00 36.03 81 TYR A N 1
ATOM 566 C CA . TYR A 1 81 ? -36.298 5.698 33.403 1.00 36.03 81 TYR A CA 1
ATOM 567 C C . TYR A 1 81 ? -37.819 5.430 33.278 1.00 36.03 81 TYR A C 1
ATOM 569 O O . TYR A 1 81 ? -38.304 5.148 32.182 1.00 36.03 81 TYR A O 1
ATOM 577 N N . PRO A 1 82 ? -38.604 5.557 34.380 1.00 51.81 82 PRO A N 1
ATOM 578 C CA . PRO A 1 82 ? -38.257 6.001 35.743 1.00 51.81 82 PRO A CA 1
ATOM 579 C C . PRO A 1 82 ? -38.367 4.957 36.866 1.00 51.81 82 PRO A C 1
ATOM 581 O O . PRO A 1 82 ? -39.050 3.926 36.685 1.00 51.81 82 PRO A O 1
#

Foldseek 3Di:
DDWDKDKDFQQDQDKWWKDWPFDRLRGDDIHHHGGMDIGTGDADQDKIKIATPVDPPPVVRIDMDGHDHDPPPPPDPPDDDD

Secondary structure (DSSP, 8-state):
---EEEEEE--SSS-B-EE-SS-GGG-PPPB-TT-EEEEEEPSSSEEEEEEESSSTT-GGGEEEEEEPPPSTT-S-------

Sequence (82 aa):
MAGARLEFTNEDTVNHQVVSNDCSELSSPVLAAGASFTATMGAGPKTCTFSDALMPGKTAFQGTVTVQQSSTGDAGYGNPYP